Protein AF-H3DBK4-F1 (afdb_monomer_lite)

Organism: Tetraodon nigroviridis (NCBI:txid99883)

Foldseek 3Di:
DVVVVVVVVVVVVVVVVVVVVVVVVVVVVVCLVVLLVVLLVLLCCLLPLADAPLSVVSNVVSVVSVVCVVVVHDDDSVVVLVVLVVLLVSLVVLLVVLVVCQDPVNCVVDPCPDVNCSRHLNDRQWDQDPVCNPDGDGPPPDDPSNVCNSVSSVVSNVSSVVSNVVVVPPPPPD

Structure (mmCIF, N/CA/C/O backbone):
data_AF-H3DBK4-F1
#
_entry.id   AF-H3DBK4-F1
#
loop_
_atom_site.group_PDB
_atom_site.id
_atom_site.type_symbol
_atom_site.label_atom_id
_atom_site.label_alt_id
_atom_site.label_comp_id
_atom_site.label_asym_id
_atom_site.label_entity_id
_atom_site.label_seq_id
_atom_site.pdbx_PDB_ins_code
_atom_site.Cartn_x
_atom_site.Cartn_y
_atom_site.Cartn_z
_atom_site.occupancy
_atom_site.B_iso_or_equiv
_atom_site.auth_seq_id
_atom_site.auth_comp_id
_atom_site.auth_asym_id
_atom_site.auth_atom_id
_atom_site.pdbx_PDB_model_num
ATOM 1 N N . GLU A 1 1 ? -15.005 -0.790 58.329 1.00 61.62 1 GLU A N 1
ATOM 2 C CA . GLU A 1 1 ? -14.442 0.292 57.481 1.00 61.62 1 GLU A CA 1
ATOM 3 C C . GLU A 1 1 ? -13.715 -0.255 56.245 1.00 61.62 1 GLU A C 1
ATOM 5 O O . GLU A 1 1 ? -13.813 0.339 55.173 1.00 61.62 1 GLU A O 1
ATOM 10 N N . GLU A 1 2 ? -13.065 -1.419 56.356 1.00 63.53 2 GLU A N 1
ATOM 11 C CA . GLU A 1 2 ? -12.372 -2.099 55.249 1.00 63.53 2 GLU A CA 1
ATOM 12 C C . GLU A 1 2 ? -13.308 -2.562 54.113 1.00 63.53 2 GLU A C 1
ATOM 14 O O . GLU A 1 2 ? -13.034 -2.240 52.955 1.00 63.53 2 GLU A O 1
ATOM 19 N N . ASP A 1 3 ? -14.478 -3.141 54.419 1.00 66.62 3 ASP A N 1
ATOM 20 C CA . ASP A 1 3 ? -15.465 -3.583 53.405 1.00 66.62 3 ASP A CA 1
ATOM 21 C C . ASP A 1 3 ? -15.952 -2.452 52.476 1.00 66.62 3 ASP A C 1
ATOM 23 O O . ASP A 1 3 ? -16.100 -2.605 51.259 1.00 66.62 3 ASP A O 1
ATOM 27 N N . ALA A 1 4 ? -16.154 -1.250 53.027 1.00 70.69 4 ALA A N 1
ATOM 28 C CA . ALA A 1 4 ? -16.584 -0.080 52.257 1.00 70.69 4 ALA A CA 1
ATOM 29 C C . ALA A 1 4 ? -15.465 0.483 51.357 1.00 70.69 4 ALA A C 1
ATOM 31 O O . ALA A 1 4 ? -15.725 1.202 50.383 1.00 70.69 4 ALA A O 1
ATOM 32 N N . LYS A 1 5 ? -14.200 0.200 51.685 1.00 72.19 5 LYS A N 1
ATOM 33 C CA . LYS A 1 5 ? -13.026 0.586 50.892 1.00 72.19 5 LYS A CA 1
ATOM 34 C C . LYS A 1 5 ? -12.806 -0.403 49.744 1.00 72.19 5 LYS A C 1
ATOM 36 O O . LYS A 1 5 ? -12.513 0.028 48.629 1.00 72.19 5 LYS A O 1
ATOM 41 N N . GLU A 1 6 ? -13.035 -1.692 49.979 1.00 73.38 6 GLU A N 1
ATOM 42 C CA . GLU A 1 6 ? -12.969 -2.750 48.964 1.00 73.38 6 GLU A CA 1
ATOM 43 C C . GLU A 1 6 ? -14.078 -2.615 47.902 1.00 73.38 6 GLU A C 1
ATOM 45 O O . GLU A 1 6 ? -13.809 -2.655 46.697 1.00 73.38 6 GLU A O 1
ATOM 50 N N . SER A 1 7 ? -15.306 -2.290 48.322 1.00 80.94 7 SER A N 1
ATOM 51 C CA . SER A 1 7 ? -16.424 -1.981 47.413 1.00 80.94 7 SER A CA 1
ATOM 52 C C . SER A 1 7 ? -16.153 -0.764 46.509 1.00 80.94 7 SER A C 1
ATOM 54 O O . SER A 1 7 ? -16.525 -0.739 45.335 1.00 80.94 7 SER A O 1
ATOM 56 N N . ARG A 1 8 ? -15.461 0.265 47.020 1.00 83.44 8 ARG A N 1
ATOM 57 C CA . ARG A 1 8 ? -15.077 1.442 46.219 1.00 83.44 8 ARG A CA 1
ATOM 58 C C . ARG A 1 8 ? -13.978 1.121 45.209 1.00 83.44 8 ARG A C 1
ATOM 60 O O . ARG A 1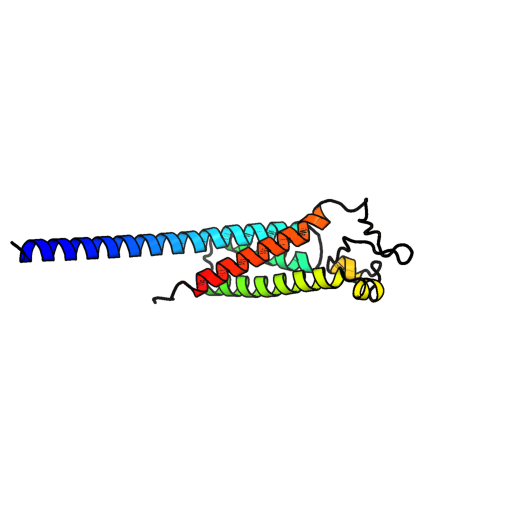 8 ? -14.085 1.544 44.060 1.00 83.44 8 ARG A O 1
ATOM 67 N N . LYS A 1 9 ? -12.963 0.340 45.596 1.00 83.56 9 LYS A N 1
ATOM 68 C CA . LYS A 1 9 ? -11.898 -0.110 44.683 1.00 83.56 9 LYS A CA 1
ATOM 69 C C . LYS A 1 9 ? -12.450 -0.940 43.526 1.00 83.56 9 LYS A C 1
ATOM 71 O O . LYS A 1 9 ? -12.102 -0.681 42.379 1.00 83.56 9 LYS A O 1
ATOM 76 N N . THR A 1 10 ? -13.349 -1.883 43.800 1.00 88.12 10 THR A N 1
ATOM 77 C CA . THR A 1 10 ? -13.970 -2.716 42.755 1.00 88.12 10 THR A CA 1
ATOM 78 C C . THR A 1 10 ? -14.838 -1.900 41.794 1.00 88.12 10 THR A C 1
ATOM 80 O O . THR A 1 10 ? -14.782 -2.130 40.587 1.00 88.12 10 THR A O 1
ATOM 83 N N . LYS A 1 11 ? -15.575 -0.890 42.279 1.00 87.56 11 LYS A N 1
ATOM 84 C CA . LYS A 1 11 ? -16.297 0.064 41.414 1.00 87.56 11 LYS A CA 1
ATOM 85 C C . LYS A 1 11 ? -15.352 0.873 40.520 1.00 87.56 11 LYS A C 1
ATOM 87 O O . LYS A 1 11 ? -15.625 1.004 39.332 1.00 87.56 11 LYS A O 1
ATOM 92 N N . ILE A 1 12 ? -14.236 1.368 41.062 1.00 91.62 12 ILE A N 1
ATOM 93 C CA . ILE A 1 12 ? -13.228 2.113 40.289 1.00 91.62 12 ILE A CA 1
ATOM 94 C C . ILE A 1 12 ? -12.588 1.214 39.223 1.00 91.62 12 ILE A C 1
ATOM 96 O O . ILE A 1 12 ? -12.497 1.625 38.073 1.00 91.62 12 ILE A O 1
ATOM 100 N N . LEU A 1 13 ? -12.217 -0.024 39.563 1.00 91.75 13 LEU A N 1
ATOM 101 C CA . LEU A 1 13 ? -11.660 -0.981 38.598 1.00 91.75 13 LEU A CA 1
ATOM 102 C C . LEU A 1 13 ? -12.641 -1.288 37.457 1.00 91.75 13 LEU A C 1
ATOM 104 O O . LEU A 1 13 ? -12.229 -1.322 36.301 1.00 91.75 13 LEU A O 1
ATOM 108 N N . ARG A 1 14 ? -13.940 -1.443 37.753 1.00 89.88 14 ARG A N 1
ATOM 109 C CA . ARG A 1 14 ? -14.975 -1.623 36.719 1.00 89.88 14 ARG A CA 1
ATOM 110 C C . ARG A 1 14 ? -15.123 -0.395 35.824 1.00 89.88 14 ARG A C 1
ATOM 112 O O . ARG A 1 14 ? -15.226 -0.554 34.615 1.00 89.88 14 ARG A O 1
ATOM 119 N N . LEU A 1 15 ? -15.095 0.811 36.395 1.00 89.94 15 LEU A N 1
ATOM 120 C CA . LEU A 1 15 ? -15.140 2.056 35.622 1.00 89.94 15 LEU A CA 1
ATOM 121 C C . LEU A 1 15 ? -13.922 2.185 34.702 1.00 89.94 15 LEU A C 1
ATOM 123 O O . LEU A 1 15 ? -14.083 2.492 33.526 1.00 89.94 15 LEU A O 1
ATOM 127 N N . VAL A 1 16 ? -12.720 1.893 35.206 1.00 93.25 16 VAL A N 1
ATOM 128 C CA . VAL A 1 16 ? -11.487 1.902 34.405 1.00 93.25 16 VAL A CA 1
ATOM 129 C C . VAL A 1 16 ? -11.562 0.870 33.281 1.00 93.25 16 VAL A C 1
ATOM 131 O O . VAL A 1 16 ? -11.257 1.207 32.142 1.00 93.25 16 VAL A O 1
ATOM 134 N N . ALA A 1 17 ? -12.025 -0.352 33.559 1.00 91.50 17 ALA A N 1
ATOM 135 C CA . ALA A 1 17 ? -12.206 -1.384 32.538 1.00 91.50 17 ALA A CA 1
ATOM 136 C C . ALA A 1 17 ? -13.239 -0.974 31.472 1.00 91.50 17 ALA A C 1
ATOM 138 O O . ALA A 1 17 ? -13.005 -1.156 30.278 1.00 91.50 17 ALA A O 1
ATOM 139 N N . GLN A 1 18 ? -14.354 -0.361 31.881 1.00 91.94 18 GLN A N 1
ATOM 140 C CA . GLN A 1 18 ? -15.387 0.115 30.962 1.00 91.94 18 GLN A CA 1
ATOM 141 C C . GLN A 1 18 ? -14.871 1.258 30.077 1.00 91.94 18 GLN A C 1
ATOM 143 O O . GLN A 1 18 ? -15.063 1.223 28.862 1.00 91.94 18 GLN A O 1
ATOM 148 N N . VAL A 1 19 ? -14.159 2.232 30.650 1.00 93.38 19 VAL A N 1
ATOM 149 C CA . VAL A 1 19 ? -13.519 3.313 29.884 1.00 93.38 19 VAL A CA 1
ATOM 150 C C . VAL A 1 19 ? -12.470 2.746 28.930 1.00 93.38 19 VAL A C 1
ATOM 152 O O . VAL A 1 19 ? -12.480 3.096 27.754 1.00 93.38 19 VAL A O 1
ATOM 155 N N . ALA A 1 20 ? -11.622 1.821 29.387 1.00 90.94 20 ALA A N 1
ATOM 156 C CA . ALA A 1 20 ? -10.618 1.176 28.545 1.00 90.94 20 ALA A CA 1
ATOM 157 C C . ALA A 1 20 ? -11.251 0.433 27.356 1.00 90.94 20 ALA A C 1
ATOM 159 O O . ALA A 1 20 ? -10.764 0.561 26.236 1.00 90.94 20 ALA A O 1
ATOM 160 N N . SER A 1 21 ? -12.368 -0.275 27.566 1.00 89.00 21 SER A N 1
ATOM 161 C CA . SER A 1 21 ? -13.091 -0.957 26.483 1.00 89.00 21 SER A CA 1
ATOM 162 C C . SER A 1 21 ? -13.644 0.018 25.440 1.00 89.00 21 SER A C 1
ATOM 164 O O . SER A 1 21 ? -13.475 -0.200 24.244 1.00 89.00 21 SER A O 1
ATOM 166 N N . LYS A 1 22 ? -14.223 1.143 25.882 1.00 89.75 22 LYS A N 1
ATOM 167 C CA . LYS A 1 22 ? -14.763 2.176 24.990 1.00 89.75 22 LYS A CA 1
ATOM 168 C C . LYS A 1 22 ? -13.663 2.889 24.215 1.00 89.75 22 LYS A C 1
ATOM 170 O O . LYS A 1 22 ? -13.823 3.155 23.032 1.00 89.75 22 LYS A O 1
ATOM 175 N N . VAL A 1 23 ? -12.531 3.156 24.861 1.00 89.75 23 VAL A N 1
ATOM 176 C CA . VAL A 1 23 ? -11.350 3.720 24.199 1.00 89.75 23 VAL A CA 1
ATOM 177 C C . VAL A 1 23 ? -10.796 2.742 23.160 1.00 89.75 23 VAL A C 1
ATOM 179 O O . VAL A 1 23 ? -10.531 3.166 22.039 1.00 89.75 23 VAL A O 1
ATOM 182 N N . LYS A 1 24 ? -10.688 1.442 23.478 1.00 87.00 24 LYS A N 1
ATOM 183 C CA . LYS A 1 24 ? -10.272 0.397 22.523 1.00 87.00 24 LYS A CA 1
ATOM 184 C C . LYS A 1 24 ? -11.193 0.366 21.296 1.00 87.00 24 LYS A C 1
ATOM 186 O O . LYS A 1 24 ? -10.698 0.378 20.178 1.00 87.00 24 LYS A O 1
ATOM 191 N N . GLU A 1 25 ? -12.509 0.401 21.505 1.00 87.31 25 GLU A N 1
ATOM 192 C CA . GLU A 1 25 ? -13.522 0.417 20.437 1.00 87.31 25 GLU A CA 1
ATOM 193 C C . GLU A 1 25 ? -13.399 1.658 19.531 1.00 87.31 25 GLU A C 1
ATOM 195 O O . GLU A 1 25 ? -13.391 1.544 18.306 1.00 87.31 25 GLU A O 1
ATOM 200 N N . ILE A 1 26 ? -13.239 2.850 20.119 1.00 86.50 26 ILE A N 1
ATOM 201 C CA . ILE A 1 26 ? -13.072 4.102 19.363 1.00 86.50 26 ILE A CA 1
ATOM 202 C C . ILE A 1 26 ? -11.774 4.083 18.549 1.00 86.50 26 ILE A C 1
ATOM 204 O O . 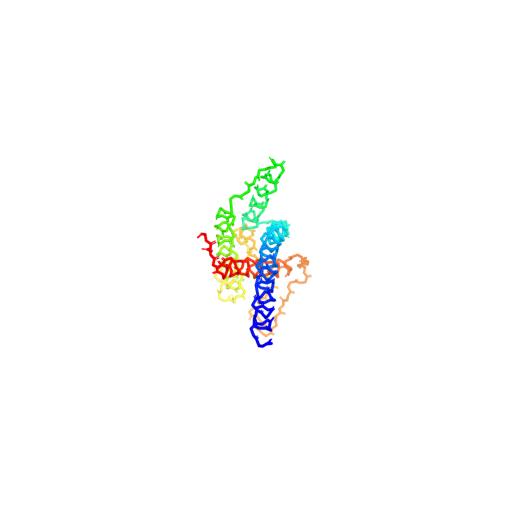ILE A 1 26 ? -11.774 4.495 17.390 1.00 86.50 26 ILE A O 1
ATOM 208 N N . ILE A 1 27 ? -10.675 3.611 19.143 1.00 85.12 27 ILE A N 1
ATOM 209 C CA . ILE A 1 27 ? -9.380 3.511 18.462 1.00 85.12 27 ILE A CA 1
ATOM 210 C C . ILE A 1 27 ? -9.474 2.526 17.291 1.00 85.12 27 ILE A C 1
ATOM 212 O O . ILE A 1 27 ? -9.040 2.877 16.196 1.00 85.12 27 ILE A O 1
ATOM 216 N N . GLY A 1 28 ? -10.095 1.358 17.478 1.00 82.88 28 GLY A N 1
ATOM 217 C CA . GLY A 1 28 ? -10.315 0.391 16.397 1.00 82.88 28 GLY A CA 1
ATOM 218 C C . GLY A 1 28 ? -11.116 1.000 15.242 1.00 82.88 28 GLY A C 1
ATOM 219 O O . GLY A 1 28 ? -10.655 1.036 14.100 1.00 82.88 28 GLY A O 1
ATOM 220 N N . ASN A 1 29 ? -12.266 1.616 15.528 1.00 84.31 29 ASN A N 1
ATOM 221 C CA . ASN A 1 29 ? -13.089 2.267 14.499 1.00 84.31 29 ASN A CA 1
ATOM 222 C C . ASN A 1 29 ? -12.360 3.416 13.780 1.00 84.31 29 ASN A C 1
ATOM 224 O O . ASN A 1 29 ? -12.518 3.600 12.569 1.00 84.31 29 ASN A O 1
ATOM 228 N N . LEU A 1 30 ? -11.540 4.185 14.503 1.00 86.19 30 LEU A N 1
ATOM 229 C CA . LEU A 1 30 ? -10.736 5.247 13.909 1.00 86.19 30 LEU A CA 1
ATOM 230 C C . LEU A 1 30 ? -9.681 4.677 12.963 1.00 86.19 30 LEU A C 1
ATOM 232 O O . LEU A 1 30 ? -9.539 5.183 11.852 1.00 86.19 30 LEU A O 1
ATOM 236 N N . ILE A 1 31 ? -8.944 3.642 13.374 1.00 85.25 31 ILE A N 1
ATOM 237 C CA . ILE A 1 31 ? -7.858 3.113 12.550 1.00 85.25 31 ILE A CA 1
ATOM 238 C C . ILE A 1 31 ? -8.398 2.392 11.315 1.00 85.25 31 ILE A C 1
ATOM 240 O O . ILE A 1 31 ? -7.843 2.551 10.230 1.00 85.25 31 ILE A O 1
ATOM 244 N N . THR A 1 32 ? -9.499 1.656 11.436 1.00 83.00 32 THR A N 1
ATOM 245 C CA . THR A 1 32 ? -10.136 1.000 10.287 1.00 83.00 32 THR A CA 1
ATOM 246 C C . THR A 1 32 ? -10.613 2.027 9.254 1.00 83.00 32 THR A C 1
ATOM 248 O O . THR A 1 32 ? -10.268 1.917 8.076 1.00 83.00 32 THR A O 1
ATOM 251 N N . THR A 1 33 ? -11.294 3.089 9.693 1.00 85.56 33 THR A N 1
ATOM 252 C CA . THR A 1 33 ? -11.788 4.162 8.811 1.00 85.56 33 THR A CA 1
ATOM 253 C C . THR A 1 33 ? -10.646 4.987 8.212 1.00 85.56 33 THR A C 1
ATOM 255 O O . THR A 1 33 ? -10.577 5.189 6.999 1.00 85.56 33 THR A O 1
ATOM 258 N N . ALA A 1 34 ? -9.711 5.456 9.042 1.00 89.38 34 ALA A N 1
ATOM 259 C CA . ALA A 1 34 ? -8.573 6.248 8.581 1.00 89.38 34 ALA A CA 1
ATOM 260 C C . ALA A 1 34 ? -7.659 5.424 7.665 1.00 89.38 34 ALA A C 1
ATOM 262 O O . ALA A 1 34 ? -7.213 5.920 6.632 1.00 89.38 34 ALA A O 1
ATOM 263 N N . GLY A 1 35 ? -7.431 4.152 7.996 1.00 89.38 35 GLY A N 1
ATOM 264 C CA . GLY A 1 35 ? -6.665 3.214 7.183 1.00 89.38 35 GLY A CA 1
ATOM 265 C C . GLY A 1 35 ? -7.264 3.036 5.791 1.00 89.38 35 GLY A C 1
ATOM 266 O O . GLY A 1 35 ? -6.532 3.110 4.807 1.00 89.38 35 GLY A O 1
ATOM 267 N N . GLN A 1 36 ? -8.588 2.895 5.685 1.00 89.12 36 GLN A N 1
ATOM 268 C CA . GLN A 1 36 ? -9.282 2.837 4.395 1.00 89.12 36 GLN A CA 1
ATOM 269 C C . GLN A 1 36 ? -9.052 4.094 3.548 1.00 89.12 36 GLN A C 1
ATOM 271 O O . GLN A 1 36 ? -8.707 3.985 2.368 1.00 89.12 36 GLN A O 1
ATOM 276 N N . VAL A 1 37 ? -9.192 5.284 4.140 1.00 92.25 37 VAL A N 1
ATOM 277 C CA . VAL A 1 37 ? -8.964 6.560 3.440 1.00 92.25 37 VAL A CA 1
ATOM 278 C C . VAL A 1 37 ? -7.512 6.668 2.968 1.00 92.25 37 VAL A C 1
ATOM 280 O O . VAL A 1 37 ? -7.262 6.944 1.795 1.00 92.25 37 VAL A O 1
ATOM 283 N N . VAL A 1 38 ? -6.551 6.413 3.860 1.00 94.25 38 VAL A N 1
ATOM 284 C CA . VAL A 1 38 ? -5.116 6.530 3.564 1.00 94.25 38 VAL A CA 1
ATOM 285 C C . VAL A 1 38 ? -4.702 5.552 2.465 1.00 94.25 38 VAL A C 1
ATOM 287 O O . VAL A 1 38 ? -4.038 5.960 1.513 1.00 94.25 38 VAL A O 1
ATOM 290 N N . VAL A 1 39 ? -5.123 4.286 2.545 1.00 93.88 39 VAL A N 1
ATOM 291 C CA . VAL A 1 39 ? -4.833 3.279 1.510 1.00 93.88 39 VAL A CA 1
ATOM 292 C C . VAL A 1 39 ? -5.426 3.694 0.167 1.00 93.88 39 VAL A C 1
ATOM 294 O O . VAL A 1 39 ? -4.737 3.613 -0.846 1.00 93.88 39 VAL A O 1
ATOM 297 N N . THR A 1 40 ? -6.664 4.190 0.147 1.00 93.69 40 THR A N 1
ATOM 298 C CA . THR A 1 40 ? -7.319 4.636 -1.091 1.00 93.69 40 THR A CA 1
ATOM 299 C C . THR A 1 40 ? -6.543 5.783 -1.744 1.00 93.69 40 THR A C 1
ATOM 301 O O . THR A 1 40 ? -6.251 5.728 -2.936 1.00 93.69 40 THR A O 1
ATOM 304 N N . ILE A 1 41 ? -6.121 6.786 -0.969 1.00 94.56 41 ILE A N 1
ATOM 305 C CA . ILE A 1 41 ? -5.310 7.900 -1.483 1.00 94.56 41 ILE A CA 1
ATOM 306 C C . ILE A 1 41 ? -3.966 7.397 -2.023 1.00 94.56 41 ILE A C 1
ATOM 308 O O . ILE A 1 41 ? -3.574 7.775 -3.126 1.00 94.56 41 ILE A O 1
ATOM 312 N N . LEU A 1 42 ? -3.271 6.529 -1.282 1.00 94.12 42 LEU A N 1
ATOM 313 C CA . LEU A 1 42 ? -1.983 5.976 -1.708 1.00 94.12 42 LEU A CA 1
ATOM 314 C C . LEU A 1 42 ? -2.108 5.168 -3.005 1.00 94.12 42 LEU A C 1
ATOM 316 O O . LEU A 1 42 ? -1.282 5.336 -3.897 1.00 94.12 42 LEU A O 1
ATOM 320 N N . LEU A 1 43 ? -3.160 4.357 -3.153 1.00 94.06 43 LEU A N 1
ATOM 321 C CA . LEU A 1 43 ? -3.450 3.629 -4.393 1.00 94.06 43 LEU A CA 1
ATOM 322 C C . LEU A 1 43 ? -3.639 4.578 -5.581 1.00 94.06 43 LEU A C 1
ATOM 324 O O . LEU A 1 43 ? -3.072 4.342 -6.649 1.00 94.06 43 LEU A O 1
ATOM 328 N N . GLY A 1 44 ? -4.386 5.667 -5.386 1.00 92.94 44 GLY A N 1
ATOM 329 C CA . GLY A 1 44 ? -4.576 6.698 -6.404 1.00 92.94 44 GLY A CA 1
ATOM 330 C C . GLY A 1 44 ? -3.260 7.371 -6.795 1.00 92.94 44 GLY A C 1
ATOM 331 O O . GLY A 1 44 ? -2.938 7.435 -7.980 1.00 92.94 44 GLY A O 1
ATOM 332 N N . LEU A 1 45 ? -2.465 7.803 -5.809 1.00 92.12 45 LEU A N 1
ATOM 333 C CA . LEU A 1 45 ? -1.162 8.441 -6.029 1.00 92.12 45 LEU A CA 1
ATOM 334 C C . LEU A 1 45 ? -0.197 7.521 -6.780 1.00 92.12 45 LEU A C 1
ATOM 336 O O . LEU A 1 45 ? 0.399 7.940 -7.769 1.00 92.12 45 LEU A O 1
ATOM 340 N N . THR A 1 46 ? -0.069 6.264 -6.357 1.00 90.81 46 THR A N 1
ATOM 341 C CA . THR A 1 46 ? 0.768 5.267 -7.036 1.00 90.81 46 THR A CA 1
ATOM 342 C C . THR A 1 46 ? 0.269 4.982 -8.455 1.00 90.81 46 THR A C 1
ATOM 344 O O . THR A 1 46 ? 1.081 4.853 -9.369 1.00 90.81 46 THR A O 1
ATOM 347 N N . GLY A 1 47 ? -1.049 4.924 -8.666 1.00 88.75 47 GLY A N 1
ATOM 348 C CA . GLY A 1 47 ? -1.656 4.662 -9.972 1.00 88.75 47 GLY A CA 1
ATOM 349 C C . GLY A 1 47 ? -1.417 5.768 -11.005 1.00 88.75 47 GLY A C 1
ATOM 350 O O . GLY A 1 47 ? -1.146 5.472 -12.165 1.00 88.75 47 GLY A O 1
ATOM 351 N N . ILE A 1 48 ? -1.470 7.042 -10.599 1.00 87.62 48 ILE A N 1
ATOM 352 C CA . ILE A 1 48 ? -1.280 8.182 -11.517 1.00 87.62 48 ILE A CA 1
ATOM 353 C C . ILE A 1 48 ? 0.191 8.550 -11.744 1.00 87.62 48 ILE A C 1
ATOM 355 O O . ILE A 1 48 ? 0.499 9.273 -12.691 1.00 87.62 48 ILE A O 1
ATOM 359 N N . MET A 1 49 ? 1.098 8.092 -10.876 1.00 82.19 49 MET A N 1
ATOM 360 C CA . MET A 1 49 ? 2.479 8.576 -10.847 1.00 82.19 49 MET A CA 1
ATOM 361 C C . MET A 1 49 ? 3.279 8.231 -12.103 1.00 82.19 49 MET A C 1
ATOM 363 O O . MET A 1 49 ? 4.074 9.034 -12.595 1.00 82.19 49 MET A O 1
ATOM 367 N N . LEU A 1 50 ? 3.089 7.021 -12.618 1.00 77.19 50 LEU A N 1
ATOM 368 C CA . LEU A 1 50 ? 3.748 6.550 -13.824 1.00 77.19 50 LEU A CA 1
ATOM 369 C C . LEU A 1 50 ? 2.745 5.713 -14.616 1.00 77.19 50 LEU A C 1
ATOM 371 O O . LEU A 1 50 ? 2.343 4.671 -14.112 1.00 77.19 50 LEU A O 1
ATOM 375 N N . PRO A 1 51 ? 2.336 6.110 -15.832 1.00 77.25 51 PRO A N 1
ATOM 376 C CA . PRO A 1 51 ? 1.417 5.306 -16.629 1.00 77.25 51 PRO A CA 1
ATOM 377 C C . PRO A 1 51 ? 2.110 4.009 -17.080 1.00 77.25 51 PRO A C 1
ATOM 379 O O . PRO A 1 51 ? 3.024 4.038 -17.904 1.00 77.25 51 PRO A O 1
ATOM 382 N N . SER A 1 52 ? 1.686 2.878 -16.520 1.00 80.62 52 SER A N 1
ATOM 383 C CA . SER A 1 52 ? 2.165 1.526 -16.812 1.00 80.62 52 SER A CA 1
ATOM 384 C C . SER A 1 52 ? 1.049 0.505 -16.569 1.00 80.62 52 SER A C 1
ATOM 386 O O . SER A 1 52 ? 0.039 0.783 -15.925 1.00 80.62 52 SER A O 1
ATOM 388 N N . LEU A 1 53 ? 1.224 -0.713 -17.072 1.00 82.31 53 LEU A N 1
ATOM 389 C CA . LEU A 1 53 ? 0.307 -1.825 -16.839 1.00 82.31 53 LEU A CA 1
ATOM 390 C C . LEU A 1 53 ? 0.229 -2.186 -15.349 1.00 82.31 53 LEU A C 1
ATOM 392 O O . LEU A 1 53 ? -0.841 -2.507 -14.842 1.00 82.31 53 LEU A O 1
ATOM 396 N N . THR A 1 54 ? 1.352 -2.095 -14.633 1.00 85.75 54 THR A N 1
ATOM 397 C CA . THR A 1 54 ? 1.399 -2.331 -13.185 1.00 85.75 54 THR A CA 1
ATOM 398 C C . THR A 1 54 ? 0.693 -1.222 -12.411 1.00 85.75 54 THR A C 1
ATOM 400 O O . THR A 1 54 ? -0.069 -1.528 -11.496 1.00 85.75 54 THR A O 1
ATOM 403 N N . SER A 1 55 ? 0.870 0.049 -12.793 1.00 86.69 55 SER A N 1
ATOM 404 C CA . SER A 1 55 ? 0.180 1.183 -12.165 1.00 86.69 55 SER A CA 1
ATOM 405 C C . SER A 1 55 ? -1.325 1.178 -12.436 1.00 86.69 55 SER A C 1
ATOM 407 O O . SER A 1 55 ? -2.105 1.516 -11.544 1.00 86.69 55 SER A O 1
ATOM 409 N N . ALA A 1 56 ? -1.747 0.686 -13.607 1.00 89.56 56 ALA A N 1
ATOM 410 C CA . ALA A 1 56 ? -3.153 0.513 -13.957 1.00 89.56 56 ALA A CA 1
ATOM 411 C C . ALA A 1 56 ? -3.897 -0.389 -12.960 1.00 89.56 56 ALA A C 1
ATOM 413 O O . ALA A 1 56 ? -5.038 -0.094 -12.620 1.00 89.56 56 ALA A O 1
ATOM 414 N N . VAL A 1 57 ? -3.252 -1.436 -12.427 1.00 93.00 57 VAL A N 1
ATOM 415 C CA . VAL A 1 57 ? -3.854 -2.289 -11.386 1.00 93.00 57 VAL A CA 1
ATOM 416 C C . VAL A 1 57 ? -4.187 -1.468 -10.137 1.00 93.00 57 VAL A C 1
ATOM 418 O O . VAL A 1 57 ? -5.328 -1.494 -9.682 1.00 93.00 57 VAL A O 1
ATOM 421 N N . TYR A 1 58 ? -3.239 -0.680 -9.614 1.00 93.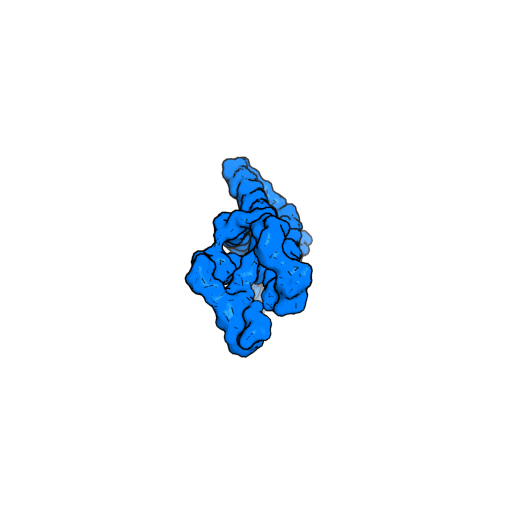44 58 TYR A N 1
ATOM 422 C CA . TYR A 1 58 ? -3.496 0.192 -8.457 1.00 93.44 58 TYR A CA 1
ATOM 423 C C . TYR A 1 58 ? -4.591 1.223 -8.759 1.00 93.44 58 TYR A C 1
ATOM 425 O O . TYR A 1 58 ? -5.461 1.465 -7.921 1.00 93.44 58 TYR A O 1
ATOM 433 N N . PHE A 1 59 ? -4.584 1.785 -9.971 1.00 93.06 59 PHE A N 1
ATOM 434 C CA . PHE A 1 59 ? -5.563 2.776 -10.402 1.00 93.06 59 PHE A CA 1
ATOM 435 C C . PHE A 1 59 ? -6.983 2.202 -10.522 1.00 93.06 59 PHE A C 1
ATOM 437 O O . PHE A 1 59 ? -7.933 2.833 -10.066 1.00 93.06 59 PHE A O 1
ATOM 444 N N . PHE A 1 60 ? -7.158 0.995 -11.067 1.00 93.81 60 PHE A N 1
ATOM 445 C CA . PHE A 1 60 ? -8.476 0.358 -11.152 1.00 93.81 60 PHE A CA 1
ATOM 446 C C . PHE A 1 60 ? -9.046 0.017 -9.777 1.00 93.81 60 PHE A C 1
ATOM 448 O O . PHE A 1 60 ? -10.235 0.232 -9.546 1.00 93.81 60 PHE A O 1
ATOM 455 N N . ILE A 1 61 ? -8.211 -0.459 -8.850 1.00 93.81 61 ILE A N 1
ATOM 456 C CA . ILE A 1 61 ? -8.644 -0.711 -7.470 1.00 93.81 61 ILE A CA 1
ATOM 457 C C . ILE A 1 61 ? -9.045 0.600 -6.789 1.00 93.81 61 ILE A C 1
ATOM 459 O O . ILE A 1 61 ? -10.090 0.657 -6.145 1.00 93.81 61 ILE A O 1
ATOM 463 N N . PHE A 1 62 ? -8.277 1.674 -6.985 1.00 94.69 62 PHE A N 1
ATOM 464 C CA . PHE A 1 62 ? -8.648 3.011 -6.523 1.00 94.69 62 PHE A CA 1
ATOM 465 C C . PHE A 1 62 ? -10.013 3.457 -7.073 1.00 94.69 62 PHE A C 1
ATOM 467 O O . PHE A 1 62 ? -10.892 3.833 -6.299 1.00 94.69 62 PHE A O 1
ATOM 474 N N . LEU A 1 63 ? -10.230 3.358 -8.389 1.00 94.12 63 LEU A N 1
ATOM 475 C CA . LEU A 1 63 ? -11.501 3.727 -9.017 1.00 94.12 63 LEU A CA 1
ATOM 476 C C . LEU A 1 63 ? -12.672 2.902 -8.485 1.00 94.12 63 LEU A C 1
ATOM 478 O O . LEU A 1 63 ? -13.752 3.445 -8.252 1.00 94.12 63 LEU A O 1
ATOM 482 N N . PHE A 1 64 ? -12.463 1.604 -8.280 1.00 92.25 64 PHE A N 1
ATOM 483 C CA . PHE A 1 64 ? -13.460 0.712 -7.706 1.00 92.25 64 PHE A CA 1
ATOM 484 C C . PHE A 1 64 ? -13.842 1.134 -6.281 1.00 92.25 64 PHE A C 1
ATOM 486 O O . PHE A 1 64 ? -15.031 1.278 -5.996 1.00 92.25 64 PHE A O 1
ATOM 493 N N . LEU A 1 65 ? -12.860 1.417 -5.419 1.00 91.50 65 LEU A N 1
ATOM 494 C CA . LEU A 1 65 ? -13.096 1.905 -4.055 1.00 91.50 65 LEU A CA 1
ATOM 495 C C . LEU A 1 65 ? -13.844 3.245 -4.059 1.00 91.50 65 LEU A C 1
ATOM 497 O O . LEU A 1 65 ? -14.863 3.383 -3.383 1.00 91.50 65 LEU A O 1
ATOM 501 N N . CYS A 1 66 ? -13.395 4.208 -4.867 1.00 92.00 66 CYS A N 1
ATOM 502 C CA . CYS A 1 66 ? -14.036 5.518 -4.977 1.00 92.00 66 CYS A CA 1
ATOM 503 C C . CYS A 1 66 ? -15.466 5.424 -5.514 1.00 92.00 66 CYS A C 1
ATOM 505 O O . CYS A 1 66 ? -16.358 6.100 -5.007 1.00 92.00 66 CYS A O 1
ATOM 507 N N . THR A 1 67 ? -15.704 4.572 -6.512 1.00 92.44 67 THR A N 1
ATOM 508 C CA . THR A 1 67 ? -17.042 4.357 -7.076 1.00 92.44 67 THR A CA 1
ATOM 509 C C . THR A 1 67 ? -17.959 3.725 -6.039 1.00 92.44 67 THR A C 1
ATOM 511 O O . THR A 1 67 ? -19.086 4.177 -5.858 1.00 92.44 67 THR A O 1
ATOM 514 N N . TRP A 1 68 ? -17.475 2.727 -5.300 1.00 90.62 68 TRP A N 1
ATOM 515 C CA . TRP A 1 68 ? -18.259 2.085 -4.250 1.00 90.62 68 TRP A CA 1
ATOM 516 C C . TRP A 1 68 ? -18.648 3.057 -3.134 1.00 90.62 68 TRP A C 1
ATOM 518 O O . TRP A 1 68 ? -19.801 3.083 -2.704 1.00 90.62 68 TRP A O 1
ATOM 528 N N . TRP A 1 69 ? -17.709 3.907 -2.714 1.00 88.94 69 TRP A N 1
ATOM 529 C CA . TRP A 1 69 ? -17.965 4.976 -1.748 1.00 88.94 69 TRP A CA 1
ATOM 530 C C . TRP A 1 69 ? -18.937 6.024 -2.280 1.00 88.94 69 TRP A C 1
ATOM 532 O O . TRP A 1 69 ? -19.839 6.437 -1.556 1.00 88.94 69 TRP A O 1
ATOM 542 N N . SER A 1 70 ? -18.809 6.409 -3.550 1.00 92.00 70 SER A N 1
ATOM 543 C CA . SER A 1 70 ? -19.739 7.342 -4.192 1.00 92.00 70 SER A CA 1
ATOM 544 C C . SER A 1 70 ? -21.163 6.791 -4.277 1.00 92.00 70 SER A C 1
ATOM 546 O O . SER A 1 70 ? -22.108 7.573 -4.337 1.00 92.00 70 SER A O 1
ATOM 548 N N . LEU A 1 71 ? -21.332 5.466 -4.280 1.00 92.38 71 LEU A N 1
ATOM 549 C CA . LEU A 1 71 ? -22.636 4.801 -4.227 1.00 92.38 71 LEU A CA 1
ATOM 550 C C . LEU A 1 71 ? -23.182 4.661 -2.793 1.00 92.38 71 LEU A C 1
ATOM 552 O O . LEU A 1 71 ? -24.195 3.992 -2.595 1.00 92.38 71 LEU A O 1
ATOM 556 N N . CYS A 1 72 ? -22.525 5.265 -1.795 1.00 84.88 72 CYS A N 1
ATOM 557 C CA . CYS A 1 72 ? -22.885 5.202 -0.374 1.00 84.88 72 CYS A CA 1
ATOM 558 C C . CYS A 1 72 ? -23.039 3.767 0.162 1.00 84.88 72 CYS A C 1
ATOM 560 O O . CYS A 1 72 ? -23.794 3.526 1.106 1.00 84.88 72 CYS A O 1
ATOM 562 N N . ARG A 1 73 ? -22.339 2.795 -0.437 1.00 80.12 73 ARG A N 1
ATOM 563 C CA . ARG A 1 73 ? -22.421 1.390 -0.038 1.00 80.12 73 ARG A CA 1
ATOM 564 C C . ARG A 1 73 ? -21.312 1.062 0.952 1.00 80.12 73 ARG A C 1
ATOM 566 O O . ARG A 1 73 ? -20.144 1.372 0.720 1.00 80.12 73 ARG A O 1
ATOM 573 N N . THR A 1 74 ? -21.672 0.415 2.057 1.00 76.88 74 THR A N 1
ATOM 574 C CA . THR A 1 74 ? -20.690 -0.056 3.035 1.00 76.88 74 THR A CA 1
ATOM 575 C C . THR A 1 74 ? -19.858 -1.186 2.432 1.00 76.88 74 THR A C 1
ATOM 577 O O . THR A 1 74 ? -20.350 -2.010 1.653 1.00 76.88 74 THR A O 1
ATOM 580 N N . PHE A 1 75 ? -18.564 -1.184 2.738 1.00 75.50 75 PHE A N 1
ATOM 581 C CA . PHE A 1 75 ? -17.667 -2.278 2.390 1.00 75.50 75 PHE A CA 1
ATOM 582 C C . PHE A 1 75 ? -17.671 -3.289 3.530 1.00 75.50 75 PHE A C 1
ATOM 584 O O . PHE A 1 75 ? -17.560 -2.894 4.690 1.00 75.50 75 PHE A O 1
ATOM 591 N N . ASP A 1 76 ? -17.773 -4.578 3.209 1.00 80.06 76 ASP A N 1
ATOM 592 C CA . ASP A 1 76 ? -17.497 -5.617 4.200 1.00 80.06 76 ASP A CA 1
ATOM 593 C C . ASP A 1 76 ? -16.016 -5.520 4.604 1.00 80.06 76 ASP A C 1
ATOM 595 O O . ASP A 1 76 ? -15.131 -5.433 3.740 1.00 80.06 76 ASP A O 1
ATOM 599 N N . THR A 1 77 ? -15.739 -5.509 5.909 1.00 78.62 77 THR A N 1
ATOM 600 C CA . THR A 1 77 ? -14.380 -5.435 6.458 1.00 78.62 77 THR A CA 1
ATOM 601 C C . THR A 1 77 ? -13.513 -6.590 5.961 1.00 78.62 77 THR A C 1
ATOM 603 O O . THR A 1 77 ? -12.327 -6.390 5.691 1.00 78.62 77 THR A O 1
ATOM 606 N N . LEU A 1 78 ? -14.102 -7.768 5.727 1.00 81.38 78 LEU A N 1
ATOM 607 C CA . LEU A 1 78 ? -13.410 -8.933 5.176 1.00 81.38 78 LEU A CA 1
ATOM 608 C C . LEU A 1 78 ? -12.978 -8.720 3.725 1.00 81.38 78 LEU A C 1
ATOM 610 O O . LEU A 1 78 ? -11.839 -9.025 3.368 1.00 81.38 78 LEU A O 1
ATOM 614 N N . LEU A 1 79 ? -13.861 -8.171 2.885 1.00 85.00 79 LEU A N 1
ATOM 615 C CA . LEU A 1 79 ? -13.540 -7.895 1.483 1.00 85.00 79 LEU A CA 1
ATOM 616 C C . LEU A 1 79 ? -12.447 -6.835 1.373 1.00 85.00 79 LEU A C 1
ATOM 618 O O . LEU A 1 79 ? -11.515 -6.995 0.587 1.00 85.00 79 LEU A O 1
ATOM 622 N N . PHE A 1 80 ? -12.528 -5.779 2.184 1.00 86.62 80 PHE A N 1
ATOM 623 C CA . PHE A 1 80 ? -11.492 -4.754 2.227 1.00 86.62 80 PHE A CA 1
ATOM 624 C C . PHE A 1 80 ? -10.145 -5.329 2.694 1.00 86.62 80 PHE A C 1
ATOM 626 O O . PHE A 1 80 ? -9.124 -5.088 2.054 1.00 86.62 80 PHE A O 1
ATOM 633 N N . SER A 1 81 ? -10.143 -6.151 3.748 1.00 87.94 81 SER A N 1
ATOM 634 C CA . SER A 1 81 ? -8.937 -6.828 4.240 1.00 87.94 81 SER A CA 1
ATOM 635 C C . SER A 1 81 ? -8.313 -7.736 3.174 1.00 87.94 81 SER A C 1
ATOM 637 O O . SER A 1 81 ? -7.115 -7.648 2.907 1.00 87.94 81 SER A O 1
ATOM 639 N N . CYS A 1 82 ? -9.128 -8.533 2.476 1.00 89.94 82 CYS A N 1
ATOM 640 C CA . CYS A 1 82 ? -8.676 -9.373 1.367 1.00 89.94 82 CYS A CA 1
ATOM 641 C C . CYS A 1 82 ? -8.027 -8.542 0.249 1.00 89.94 82 CYS A C 1
ATOM 643 O O . CYS A 1 82 ? -6.913 -8.842 -0.182 1.00 89.94 82 CYS A O 1
ATOM 645 N N . MET A 1 83 ? -8.671 -7.447 -0.168 1.00 90.75 83 MET A N 1
ATOM 646 C CA . MET A 1 83 ? -8.110 -6.525 -1.160 1.00 90.75 83 MET A CA 1
ATOM 647 C C . MET A 1 83 ? -6.781 -5.926 -0.685 1.00 90.75 83 MET A C 1
ATOM 649 O O . MET A 1 83 ? -5.820 -5.891 -1.452 1.00 90.75 83 MET A O 1
ATOM 653 N N . CYS A 1 84 ? -6.678 -5.516 0.583 1.00 90.62 84 CYS A N 1
ATOM 654 C CA . CYS A 1 84 ? -5.428 -5.027 1.162 1.00 90.62 84 CYS A CA 1
ATOM 655 C C . CYS A 1 84 ? -4.311 -6.078 1.125 1.00 90.62 84 CYS A C 1
ATOM 657 O O . CYS A 1 84 ? -3.187 -5.740 0.756 1.00 90.62 84 CYS A O 1
ATOM 659 N N . VAL A 1 85 ? -4.600 -7.338 1.462 1.00 93.75 85 VAL A N 1
ATOM 660 C CA . VAL A 1 85 ? -3.624 -8.440 1.409 1.00 93.75 85 VAL A CA 1
ATOM 661 C C . VAL A 1 85 ? -3.160 -8.695 -0.024 1.00 93.75 85 VAL A C 1
ATOM 663 O O . VAL A 1 85 ? -1.956 -8.765 -0.272 1.00 93.75 85 VAL A O 1
ATOM 666 N N . LEU A 1 86 ? -4.085 -8.769 -0.985 1.00 94.69 86 LEU A N 1
ATOM 667 C CA . LEU A 1 86 ? -3.748 -8.949 -2.400 1.00 94.69 86 LEU A CA 1
ATOM 668 C C . LEU A 1 86 ? -2.875 -7.799 -2.918 1.00 94.69 86 LEU A C 1
ATOM 670 O O . LEU A 1 86 ? -1.856 -8.040 -3.565 1.00 94.69 86 LEU A O 1
ATOM 674 N N . MET A 1 87 ? -3.213 -6.555 -2.570 1.00 94.19 87 MET A N 1
ATOM 675 C CA . MET A 1 87 ? -2.414 -5.385 -2.941 1.00 94.19 87 MET A CA 1
ATOM 676 C C . MET A 1 87 ? -1.056 -5.341 -2.233 1.00 94.19 87 MET A C 1
ATOM 678 O O . MET A 1 87 ? -0.083 -4.861 -2.819 1.00 94.19 87 MET A O 1
ATOM 682 N N . ALA A 1 88 ? -0.944 -5.862 -1.008 1.00 94.69 88 ALA A N 1
ATOM 683 C CA . ALA A 1 88 ? 0.329 -5.978 -0.299 1.00 94.69 88 ALA A CA 1
ATOM 684 C C . ALA A 1 88 ? 1.262 -6.977 -0.999 1.00 94.69 88 ALA A C 1
ATOM 686 O O . ALA A 1 88 ? 2.427 -6.670 -1.234 1.00 94.69 88 ALA A O 1
ATOM 687 N N . ILE A 1 89 ? 0.741 -8.139 -1.405 1.00 94.81 89 ILE A N 1
ATOM 688 C CA . ILE A 1 89 ? 1.501 -9.140 -2.169 1.00 94.81 89 ILE A CA 1
ATOM 689 C C . ILE A 1 89 ? 1.907 -8.573 -3.534 1.00 94.81 89 ILE A C 1
ATOM 691 O O . ILE A 1 89 ? 3.067 -8.680 -3.932 1.00 94.81 89 ILE A O 1
ATOM 695 N N . PHE A 1 90 ? 0.977 -7.916 -4.233 1.00 93.56 90 PHE A N 1
ATOM 696 C CA . PHE A 1 90 ? 1.242 -7.307 -5.534 1.00 93.56 90 PHE A CA 1
ATOM 697 C C . PHE A 1 90 ? 2.304 -6.200 -5.453 1.00 93.56 90 PHE A C 1
ATOM 699 O O . PHE A 1 90 ? 3.238 -6.181 -6.251 1.00 93.56 90 PHE A O 1
ATOM 706 N N . SER A 1 91 ? 2.215 -5.306 -4.461 1.00 93.31 91 SER A N 1
ATOM 707 C CA . SER A 1 91 ? 3.220 -4.257 -4.230 1.00 93.31 91 SER A CA 1
ATOM 708 C C . SER A 1 91 ? 4.577 -4.806 -3.807 1.00 93.31 91 SER A C 1
ATOM 710 O O . SER A 1 91 ? 5.585 -4.340 -4.333 1.00 93.31 91 SER A O 1
ATOM 712 N N . ALA A 1 92 ? 4.628 -5.833 -2.956 1.00 93.69 92 ALA A N 1
ATOM 713 C CA . ALA A 1 92 ? 5.876 -6.512 -2.619 1.00 93.69 92 ALA A CA 1
ATOM 714 C C . ALA A 1 92 ? 6.545 -7.104 -3.867 1.00 93.69 92 ALA A C 1
ATOM 716 O O . ALA A 1 92 ? 7.723 -6.854 -4.114 1.00 93.69 92 ALA A O 1
ATOM 717 N N . GLY A 1 93 ? 5.781 -7.826 -4.694 1.00 91.81 93 GLY A N 1
ATOM 718 C CA . GLY A 1 93 ? 6.268 -8.368 -5.962 1.00 91.81 93 GLY A CA 1
ATOM 719 C C . GLY A 1 93 ? 6.775 -7.272 -6.897 1.00 91.81 93 GLY A C 1
ATOM 720 O O . GLY A 1 93 ? 7.876 -7.375 -7.429 1.00 91.81 93 GLY A O 1
ATOM 721 N N . HIS A 1 94 ? 6.026 -6.178 -7.037 1.00 90.25 94 HIS A N 1
ATOM 722 C CA . HIS A 1 94 ? 6.420 -5.046 -7.871 1.00 90.25 94 HIS A CA 1
ATOM 723 C C . HIS A 1 94 ? 7.731 -4.396 -7.393 1.00 90.25 94 HIS A C 1
ATOM 725 O O . HIS A 1 94 ? 8.614 -4.144 -8.211 1.00 90.25 94 HIS A O 1
ATOM 731 N N . ILE A 1 95 ? 7.903 -4.194 -6.081 1.00 89.81 95 ILE A N 1
ATOM 732 C CA . ILE A 1 95 ? 9.150 -3.679 -5.489 1.00 89.81 95 ILE A CA 1
ATOM 733 C C . ILE A 1 95 ? 10.313 -4.640 -5.751 1.00 89.81 95 ILE A C 1
ATOM 735 O O . ILE A 1 95 ? 11.384 -4.191 -6.156 1.00 89.81 95 ILE A O 1
ATOM 739 N N . ILE A 1 96 ? 10.112 -5.948 -5.557 1.00 89.12 96 ILE A N 1
ATOM 740 C CA . ILE A 1 96 ? 11.143 -6.965 -5.805 1.00 89.12 96 ILE A CA 1
ATOM 741 C C . ILE A 1 96 ? 11.586 -6.923 -7.266 1.00 89.12 96 ILE A C 1
ATOM 743 O O . ILE A 1 96 ? 12.783 -6.865 -7.531 1.00 89.12 96 ILE A O 1
ATOM 747 N N . VAL A 1 97 ? 10.650 -6.900 -8.218 1.00 84.94 97 VAL A N 1
ATOM 748 C CA . VAL A 1 97 ? 10.996 -6.858 -9.645 1.00 84.94 97 VAL A CA 1
ATOM 749 C C . VAL A 1 97 ? 11.714 -5.553 -10.001 1.00 84.94 97 VAL A C 1
ATOM 751 O O . VAL A 1 97 ? 12.730 -5.595 -10.693 1.00 84.94 97 VAL A O 1
ATOM 754 N N . LEU A 1 98 ? 11.258 -4.405 -9.485 1.00 81.31 98 LEU A N 1
ATOM 755 C CA . LEU A 1 98 ? 11.951 -3.125 -9.672 1.00 81.31 98 LEU A CA 1
ATOM 756 C C . LEU A 1 98 ? 13.378 -3.164 -9.121 1.00 81.31 98 LEU A C 1
ATOM 758 O O . LEU A 1 98 ? 14.282 -2.628 -9.755 1.00 81.31 98 LEU A O 1
ATOM 762 N N . TYR A 1 99 ? 13.584 -3.793 -7.964 1.00 82.38 99 TYR A N 1
ATOM 763 C CA . TYR A 1 99 ? 14.894 -3.922 -7.335 1.00 82.38 99 TYR A CA 1
ATOM 764 C C . TYR A 1 99 ? 15.817 -4.865 -8.113 1.00 82.38 99 TYR A C 1
ATOM 766 O O . TYR A 1 99 ? 16.957 -4.506 -8.396 1.00 82.38 99 TYR A O 1
ATOM 774 N N . LEU A 1 100 ? 15.316 -6.034 -8.523 1.00 81.62 100 LEU A N 1
ATOM 775 C CA . LEU A 1 100 ? 16.065 -6.987 -9.347 1.00 81.62 100 LEU A CA 1
ATOM 776 C C . LEU A 1 100 ? 16.490 -6.360 -10.680 1.00 81.62 100 LEU A C 1
ATOM 778 O O . LEU A 1 100 ? 17.624 -6.555 -11.109 1.00 81.62 100 LEU A O 1
ATOM 782 N N . TYR A 1 101 ? 15.630 -5.540 -11.291 1.00 74.06 101 TYR A N 1
ATOM 783 C CA . TYR A 1 101 ? 15.951 -4.826 -12.527 1.00 74.06 101 TYR A CA 1
ATOM 784 C C . TYR A 1 101 ? 17.031 -3.738 -12.355 1.00 74.06 101 TYR A C 1
ATOM 786 O O . TYR A 1 101 ? 17.632 -3.309 -13.337 1.00 74.06 101 TYR A O 1
ATOM 794 N N . GLN A 1 102 ? 17.342 -3.285 -11.133 1.00 74.50 102 GLN A N 1
ATOM 795 C CA . GLN A 1 102 ? 18.496 -2.395 -10.915 1.00 74.50 102 GLN A CA 1
ATOM 796 C C . GLN A 1 102 ? 19.838 -3.141 -11.000 1.00 74.50 102 GLN A C 1
ATOM 798 O O . GLN A 1 102 ? 20.882 -2.500 -11.100 1.00 74.50 102 GLN A O 1
ATOM 803 N N . PHE A 1 103 ? 19.842 -4.476 -10.943 1.00 74.00 103 PHE A N 1
ATOM 804 C CA . PHE A 1 103 ? 21.070 -5.260 -10.998 1.00 74.00 103 PHE A CA 1
ATOM 805 C C . PHE A 1 103 ? 21.592 -5.363 -12.438 1.00 74.00 103 PHE A C 1
ATOM 807 O O . PHE A 1 103 ? 20.838 -5.664 -13.364 1.00 74.00 103 PHE A O 1
ATOM 814 N N . GLN A 1 104 ? 22.902 -5.179 -12.618 1.00 65.75 104 GLN A N 1
ATOM 815 C CA . GLN A 1 104 ? 23.549 -5.124 -13.936 1.00 65.75 104 GLN A CA 1
ATOM 816 C C . GLN A 1 104 ? 23.260 -6.359 -14.809 1.00 65.75 104 GLN A C 1
ATOM 818 O O . GLN A 1 104 ? 22.970 -6.225 -15.992 1.00 65.75 104 GLN A O 1
ATOM 823 N N . PHE A 1 105 ? 23.248 -7.551 -14.204 1.00 67.56 105 PHE A N 1
ATOM 824 C CA . PHE A 1 105 ? 22.969 -8.820 -14.888 1.00 67.56 105 PHE A CA 1
ATOM 825 C C . PHE A 1 105 ? 21.609 -8.844 -15.611 1.00 67.56 105 PHE A C 1
ATOM 827 O O . PHE A 1 105 ? 21.497 -9.332 -16.736 1.00 67.56 105 PHE A O 1
ATOM 834 N N . PHE A 1 106 ? 20.564 -8.300 -14.976 1.00 68.19 106 PHE A N 1
ATOM 835 C CA . PHE A 1 106 ? 19.214 -8.291 -15.544 1.00 68.19 106 PHE A CA 1
ATOM 836 C C . PHE A 1 106 ? 19.025 -7.179 -16.580 1.00 68.19 106 PHE A C 1
ATOM 838 O O . PHE A 1 106 ? 18.267 -7.369 -17.528 1.00 68.19 106 PHE A O 1
ATOM 845 N N . GLN A 1 107 ? 19.741 -6.060 -16.442 1.00 66.56 107 GLN A N 1
ATOM 846 C CA . GLN A 1 107 ? 19.748 -4.986 -17.444 1.00 66.56 107 GLN A CA 1
ATOM 847 C C . GLN A 1 107 ? 20.456 -5.401 -18.736 1.00 66.56 107 GLN A C 1
ATOM 849 O O . GLN A 1 107 ? 20.053 -4.989 -19.817 1.00 66.56 107 GLN A O 1
ATOM 854 N N . GLU A 1 108 ? 21.496 -6.229 -18.630 1.00 65.25 108 GLU A N 1
ATOM 855 C CA . GLU A 1 108 ? 22.231 -6.748 -19.786 1.00 65.25 108 GLU A CA 1
ATOM 856 C C . GLU A 1 108 ? 21.452 -7.856 -20.510 1.00 65.25 108 GLU A C 1
ATOM 858 O O . GLU A 1 108 ? 21.485 -7.944 -21.734 1.00 65.25 108 GLU A O 1
ATOM 863 N N . SER A 1 109 ? 20.689 -8.658 -19.760 1.00 68.00 109 SER A N 1
ATOM 864 C CA . SER A 1 109 ? 19.838 -9.715 -20.324 1.00 68.00 109 SER A CA 1
ATOM 865 C C . SER A 1 109 ? 18.560 -9.181 -20.985 1.00 68.00 109 SER A C 1
ATOM 867 O O . SER A 1 109 ? 18.041 -9.819 -21.898 1.00 68.00 109 SER A O 1
ATOM 869 N N . ILE A 1 110 ? 18.027 -8.043 -20.519 1.00 63.47 110 ILE A N 1
ATOM 870 C CA . ILE A 1 110 ? 16.784 -7.442 -21.023 1.00 63.47 110 ILE A CA 1
ATOM 871 C C . ILE A 1 110 ? 17.05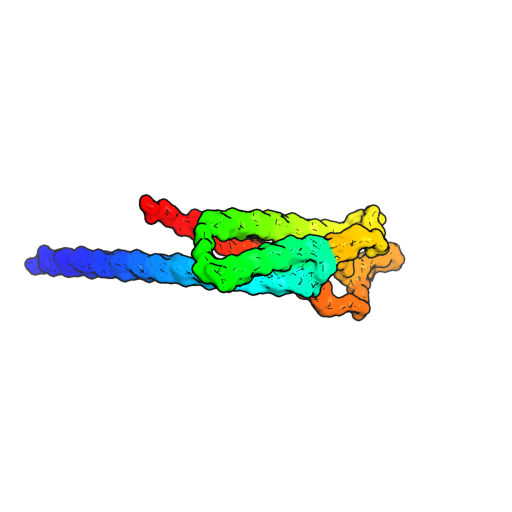5 -5.980 -21.384 1.00 63.47 110 ILE A C 1
ATOM 873 O O . ILE A 1 110 ? 17.068 -5.096 -20.519 1.00 63.47 110 ILE A O 1
ATOM 877 N N . SER A 1 111 ? 17.275 -5.740 -22.677 1.00 59.00 111 SER A N 1
ATOM 878 C CA . SER A 1 111 ? 17.674 -4.429 -23.180 1.00 59.00 111 SER A CA 1
ATOM 879 C C . SER A 1 111 ? 16.564 -3.390 -22.940 1.00 59.00 111 SER A C 1
ATOM 881 O O . SER A 1 111 ? 15.405 -3.649 -23.263 1.00 59.00 111 SER A O 1
ATOM 883 N N . PRO A 1 112 ? 16.872 -2.195 -22.402 1.00 57.31 112 PRO A N 1
ATOM 884 C CA . PRO A 1 112 ? 15.882 -1.179 -22.018 1.00 57.31 112 PRO A CA 1
ATOM 885 C C . PRO A 1 112 ? 15.042 -0.606 -23.175 1.00 57.31 112 PRO A C 1
ATOM 887 O O . PRO A 1 112 ? 14.112 0.163 -22.923 1.00 57.31 112 PRO A O 1
ATOM 890 N N . GLU A 1 113 ? 15.353 -0.964 -24.423 1.00 55.94 113 GLU A N 1
ATOM 891 C CA . GLU A 1 113 ? 14.598 -0.578 -25.621 1.00 55.94 113 GLU A CA 1
ATOM 892 C C . GLU A 1 113 ? 13.360 -1.452 -25.877 1.00 55.94 113 GLU A C 1
ATOM 894 O O . GLU A 1 113 ? 12.501 -1.082 -26.682 1.00 55.94 113 GLU A O 1
ATOM 899 N N . ASP A 1 114 ? 13.208 -2.567 -25.157 1.00 61.97 114 ASP A N 1
ATOM 900 C CA . ASP A 1 114 ? 12.044 -3.433 -25.304 1.00 61.97 114 ASP A CA 1
ATOM 901 C C . ASP A 1 114 ? 10.761 -2.730 -24.836 1.00 61.97 114 ASP A C 1
ATOM 903 O O . ASP A 1 114 ? 10.620 -2.284 -23.692 1.00 61.97 114 ASP A O 1
ATOM 907 N N . SER A 1 115 ? 9.751 -2.699 -25.708 1.00 60.81 115 SER A N 1
ATOM 908 C CA . SER A 1 115 ? 8.428 -2.128 -25.418 1.00 60.81 115 SER A CA 1
ATOM 909 C C . SER A 1 115 ? 7.775 -2.734 -24.170 1.00 60.81 115 SER A C 1
ATOM 911 O O . SER A 1 115 ? 7.003 -2.060 -23.488 1.00 60.81 115 SER A O 1
ATOM 913 N N . LEU A 1 116 ? 8.125 -3.978 -23.829 1.00 61.69 116 LEU A N 1
ATOM 914 C CA . LEU A 1 116 ? 7.688 -4.673 -22.616 1.00 61.69 116 LEU A CA 1
ATOM 915 C C . LEU A 1 116 ? 8.131 -3.948 -21.337 1.00 61.69 116 LEU A C 1
ATOM 917 O O . LEU A 1 116 ? 7.326 -3.772 -20.426 1.00 61.69 116 LEU A O 1
ATOM 921 N N . ILE A 1 117 ? 9.364 -3.442 -21.281 1.00 64.94 117 ILE A N 1
ATOM 922 C CA . ILE A 1 117 ? 9.898 -2.720 -20.115 1.00 64.94 117 ILE A CA 1
ATOM 923 C C . ILE A 1 117 ? 9.112 -1.428 -19.877 1.00 64.94 117 ILE A C 1
ATOM 925 O O . ILE A 1 117 ? 8.758 -1.095 -18.742 1.00 64.94 117 ILE A O 1
ATOM 929 N N . ARG A 1 118 ? 8.745 -0.741 -20.964 1.00 64.38 118 ARG A N 1
ATOM 930 C CA . ARG A 1 118 ? 7.924 0.472 -20.915 1.00 64.38 118 ARG A CA 1
ATOM 931 C C . ARG A 1 118 ? 6.487 0.186 -20.482 1.00 64.38 118 ARG A C 1
ATOM 933 O O . ARG A 1 118 ? 5.934 0.956 -19.702 1.00 64.38 118 ARG A O 1
ATOM 940 N N . VAL A 1 119 ? 5.904 -0.921 -20.947 1.00 63.00 119 VAL A N 1
ATOM 941 C CA . VAL A 1 119 ? 4.540 -1.343 -20.588 1.00 63.00 119 VAL A CA 1
ATOM 942 C C . VAL A 1 119 ? 4.454 -1.743 -19.118 1.00 63.00 119 VAL A C 1
ATOM 944 O O . VAL A 1 119 ? 3.516 -1.335 -18.445 1.00 63.00 119 VAL A O 1
ATOM 947 N N . PHE A 1 120 ? 5.434 -2.463 -18.573 1.00 64.88 120 PHE A N 1
ATOM 948 C CA . PHE A 1 120 ? 5.435 -2.844 -17.155 1.00 64.88 120 PHE A CA 1
ATOM 949 C C . PHE A 1 120 ? 5.891 -1.723 -16.204 1.00 64.88 120 PHE A C 1
ATOM 951 O O . PHE A 1 120 ? 5.744 -1.853 -14.991 1.00 64.88 120 PHE A O 1
ATOM 958 N N . GLY A 1 121 ? 6.374 -0.591 -16.729 1.00 57.59 121 GLY A N 1
ATOM 959 C CA . GLY A 1 121 ? 6.809 0.548 -15.917 1.00 57.59 121 GLY A CA 1
ATOM 960 C C . GLY A 1 121 ? 8.177 0.348 -15.264 1.00 57.59 121 GLY A C 1
ATOM 961 O O . GLY A 1 121 ? 8.510 1.053 -14.309 1.00 57.59 121 GLY A O 1
ATOM 962 N N . PHE A 1 122 ? 8.984 -0.585 -15.777 1.00 61.97 122 PHE A N 1
ATOM 963 C CA . PHE A 1 122 ? 10.367 -0.755 -15.356 1.00 61.97 122 PHE A CA 1
ATOM 964 C C . PHE A 1 122 ? 11.162 0.458 -15.830 1.00 61.97 122 PHE A C 1
ATOM 966 O O . PHE A 1 122 ? 11.479 0.622 -17.005 1.00 61.97 122 PHE A O 1
ATOM 973 N N . SER A 1 123 ? 11.436 1.375 -14.910 1.00 54.78 123 SER A N 1
ATOM 974 C CA . SER A 1 123 ? 12.268 2.531 -15.201 1.00 54.78 123 SER A CA 1
ATOM 975 C C . SER A 1 123 ? 13.671 2.263 -14.667 1.00 54.78 123 SER A C 1
ATOM 977 O O . SER A 1 123 ? 13.854 2.361 -13.452 1.00 54.78 123 SER A O 1
ATOM 979 N N . PRO A 1 124 ? 14.675 1.975 -15.519 1.00 51.03 124 PRO A N 1
ATOM 980 C CA . PRO A 1 124 ? 16.060 2.008 -15.068 1.00 51.03 124 PRO A CA 1
ATOM 981 C C . PRO A 1 124 ? 16.354 3.425 -14.566 1.00 51.03 124 PRO A C 1
ATOM 983 O O . PRO A 1 124 ? 16.132 4.412 -15.281 1.00 51.03 124 PRO A O 1
ATOM 986 N N . ILE A 1 125 ? 16.748 3.517 -13.295 1.00 51.97 125 ILE A N 1
ATOM 987 C CA . ILE A 1 125 ? 17.139 4.769 -12.627 1.00 51.97 125 ILE A CA 1
ATOM 988 C C . ILE A 1 125 ? 18.657 4.966 -12.765 1.00 51.97 125 ILE A C 1
ATOM 990 O O . ILE A 1 125 ? 19.143 6.093 -12.846 1.00 51.97 125 ILE A O 1
ATOM 994 N N . VAL A 1 126 ? 19.394 3.860 -12.859 1.00 50.38 126 VAL A N 1
ATOM 995 C CA . VAL A 1 126 ? 20.848 3.807 -12.978 1.00 50.38 126 VAL A CA 1
ATOM 996 C C . VAL A 1 126 ? 21.216 3.334 -14.383 1.00 50.38 126 VAL A C 1
ATOM 998 O O . VAL A 1 126 ? 20.746 2.279 -14.801 1.00 50.38 126 VAL A O 1
ATOM 1001 N N . GLN A 1 127 ? 22.056 4.083 -15.105 1.00 48.72 127 GLN A N 1
ATOM 1002 C CA . GLN A 1 127 ? 22.773 3.541 -16.260 1.00 48.72 127 GLN A CA 1
ATOM 1003 C C . GLN A 1 127 ? 24.125 3.000 -15.814 1.00 48.72 127 GLN A C 1
ATOM 1005 O O . GLN A 1 127 ? 24.904 3.706 -15.164 1.00 48.72 127 GLN A O 1
ATOM 1010 N N . ILE A 1 128 ? 24.429 1.774 -16.228 1.00 53.47 128 ILE A N 1
ATOM 1011 C CA . ILE A 1 128 ? 25.741 1.167 -16.040 1.00 53.47 128 ILE A CA 1
ATOM 1012 C C . ILE 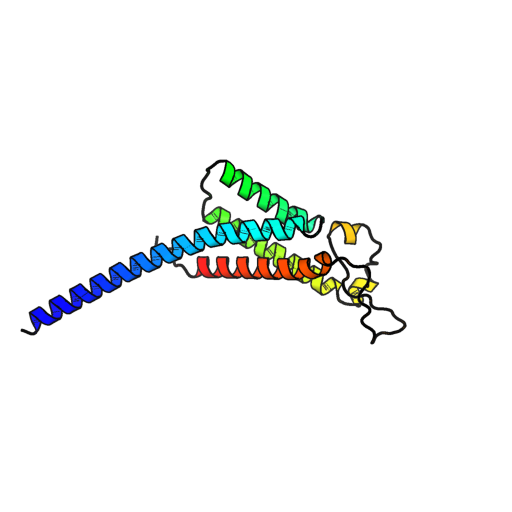A 1 128 ? 26.417 1.112 -17.410 1.00 53.47 128 ILE A C 1
ATOM 1014 O O . ILE A 1 128 ? 25.929 0.457 -18.324 1.00 53.47 128 ILE A O 1
ATOM 1018 N N . ASN A 1 129 ? 27.519 1.847 -17.568 1.00 53.09 129 ASN A N 1
ATOM 1019 C CA . ASN A 1 129 ? 28.324 1.830 -18.789 1.00 53.09 129 ASN A CA 1
ATOM 1020 C C . ASN A 1 129 ? 29.496 0.852 -18.619 1.00 53.09 129 ASN A C 1
ATOM 1022 O O . ASN A 1 129 ? 30.296 1.012 -17.696 1.00 53.09 129 ASN A O 1
ATOM 1026 N N . CYS A 1 130 ? 29.655 -0.100 -19.545 1.00 54.94 130 CYS A N 1
ATOM 1027 C CA . CYS A 1 130 ? 30.725 -1.110 -19.512 1.00 54.94 130 CYS A CA 1
ATOM 1028 C C . CYS A 1 130 ? 32.152 -0.530 -19.608 1.00 54.94 130 CYS A C 1
ATOM 1030 O O . CYS A 1 130 ? 33.111 -1.205 -19.251 1.00 54.94 130 CYS A O 1
ATOM 1032 N N . SER A 1 131 ? 32.309 0.731 -20.027 1.00 58.78 131 SER A N 1
ATOM 1033 C CA . SER A 1 131 ? 33.606 1.427 -20.077 1.00 58.78 131 SER A CA 1
ATOM 1034 C C . SER A 1 131 ? 33.995 2.120 -18.760 1.00 58.78 131 SER A C 1
ATOM 1036 O O . SER A 1 131 ? 35.092 2.662 -18.645 1.00 58.78 131 SER A O 1
ATOM 1038 N N . SER A 1 132 ? 33.102 2.187 -17.766 1.00 49.41 132 SER A N 1
ATOM 1039 C CA . SER A 1 132 ? 33.351 2.838 -16.469 1.00 49.41 132 SER A CA 1
ATOM 1040 C C . SER A 1 132 ? 32.452 2.246 -15.381 1.00 49.41 132 SER A C 1
ATOM 1042 O O . SER A 1 132 ? 31.502 2.881 -14.927 1.00 49.41 132 SER A O 1
ATOM 1044 N N . THR A 1 133 ? 32.781 1.037 -14.929 1.00 52.12 133 THR A N 1
ATOM 1045 C CA . THR A 1 133 ? 32.018 0.246 -13.943 1.00 52.12 133 THR A CA 1
ATOM 1046 C C . THR A 1 133 ? 31.849 0.944 -12.585 1.00 52.12 133 THR A C 1
ATOM 1048 O O . THR A 1 133 ? 30.908 0.669 -11.851 1.00 52.12 133 THR A O 1
ATOM 1051 N N . TRP A 1 134 ? 32.738 1.884 -12.253 1.00 52.38 134 TRP A N 1
ATOM 1052 C CA . TRP A 1 134 ? 32.723 2.701 -11.029 1.00 52.38 134 TRP A CA 1
ATOM 1053 C C . TRP A 1 134 ? 31.902 3.996 -11.145 1.00 52.38 134 TRP A C 1
ATOM 1055 O O . TRP A 1 134 ? 31.750 4.711 -10.155 1.00 52.38 134 TRP A O 1
ATOM 1065 N N . LYS A 1 135 ? 31.381 4.335 -12.333 1.00 42.44 135 LYS A N 1
ATOM 1066 C CA . LYS A 1 135 ? 30.642 5.581 -12.567 1.00 42.44 135 LYS A CA 1
ATOM 1067 C C . LYS A 1 135 ? 29.148 5.297 -12.704 1.00 42.44 135 LYS A C 1
ATOM 1069 O O . LYS A 1 135 ? 28.641 5.075 -13.802 1.00 42.44 135 LYS A O 1
ATOM 1074 N N . LEU A 1 136 ? 28.445 5.365 -11.573 1.00 47.62 136 LEU A N 1
ATOM 1075 C CA . LEU A 1 136 ? 26.984 5.388 -11.521 1.00 47.62 136 LEU A CA 1
ATOM 1076 C C . LEU A 1 136 ? 26.485 6.624 -12.286 1.00 47.62 136 LEU A C 1
ATOM 1078 O O . LEU A 1 136 ? 26.504 7.740 -11.766 1.00 47.62 136 LEU A O 1
ATOM 1082 N N . THR A 1 137 ? 26.093 6.446 -13.545 1.00 46.66 137 THR A N 1
ATOM 1083 C CA . THR A 1 137 ? 25.613 7.554 -14.373 1.00 46.66 137 THR A CA 1
ATOM 1084 C C . THR A 1 137 ? 24.095 7.565 -14.268 1.00 46.66 137 THR A C 1
ATOM 1086 O O . THR A 1 137 ? 23.405 6.739 -14.857 1.00 46.66 137 THR A O 1
ATOM 1089 N N . VAL A 1 138 ? 23.557 8.456 -13.438 1.00 49.44 138 VAL A N 1
ATOM 1090 C CA . VAL A 1 138 ? 22.110 8.687 -13.384 1.00 49.44 138 VAL A CA 1
ATOM 1091 C C . VAL A 1 138 ? 21.724 9.410 -14.669 1.00 49.44 138 VAL A C 1
ATOM 1093 O O . VAL A 1 138 ? 22.316 10.440 -14.989 1.00 49.44 138 VAL A O 1
ATOM 1096 N N . HIS A 1 139 ? 20.756 8.874 -15.413 1.00 52.72 139 HIS A N 1
ATOM 1097 C CA . HIS A 1 139 ? 20.225 9.532 -16.607 1.00 52.72 139 HIS A CA 1
ATOM 1098 C C . HIS A 1 139 ? 19.742 10.950 -16.253 1.00 52.72 139 HIS A C 1
ATOM 1100 O O . HIS A 1 139 ? 18.698 11.106 -15.618 1.00 52.72 139 HIS A O 1
ATOM 1106 N N . SER A 1 140 ? 20.483 11.982 -16.669 1.00 52.62 140 SER A N 1
ATOM 1107 C CA . SER A 1 140 ? 20.179 13.383 -16.337 1.00 52.62 140 SER A CA 1
ATOM 1108 C C . SER A 1 140 ? 18.872 13.908 -16.952 1.00 52.62 140 SER A C 1
ATOM 1110 O O . SER A 1 140 ? 18.369 14.926 -16.494 1.00 52.62 140 SER A O 1
ATOM 1112 N N . ASP A 1 141 ? 18.277 13.188 -17.910 1.00 56.09 141 ASP A N 1
ATOM 1113 C CA . ASP A 1 141 ? 17.001 13.541 -18.558 1.00 56.09 141 ASP A CA 1
ATOM 1114 C C . ASP A 1 141 ? 15.758 12.875 -17.927 1.00 56.09 141 ASP A C 1
ATOM 1116 O O . ASP A 1 141 ? 14.636 13.002 -18.432 1.00 56.09 141 ASP A O 1
ATOM 1120 N N . ARG A 1 142 ? 15.907 12.130 -16.820 1.00 61.22 142 ARG A N 1
ATOM 1121 C CA . ARG A 1 142 ? 14.765 11.480 -16.158 1.00 61.22 142 ARG A CA 1
ATOM 1122 C C . ARG A 1 142 ? 14.004 12.464 -15.273 1.00 61.22 142 ARG A C 1
ATOM 1124 O O . ARG A 1 142 ? 14.524 13.020 -14.311 1.00 61.22 142 ARG A O 1
ATOM 1131 N N . LYS A 1 143 ? 12.714 12.617 -15.569 1.00 68.81 143 LYS A N 1
ATOM 1132 C CA . LYS A 1 143 ? 11.782 13.431 -14.781 1.00 68.81 143 LYS A CA 1
ATOM 1133 C C . LYS A 1 143 ? 11.605 12.871 -13.359 1.00 68.81 143 LYS A C 1
ATOM 1135 O O . LYS A 1 143 ? 11.640 11.660 -13.141 1.00 68.81 143 LYS A O 1
ATOM 1140 N N . TRP A 1 144 ? 11.346 13.769 -12.407 1.00 76.44 144 TRP A N 1
ATOM 1141 C CA . TRP A 1 144 ? 11.287 13.505 -10.960 1.00 76.44 144 TRP A CA 1
ATOM 1142 C C . TRP A 1 144 ? 10.365 12.340 -10.541 1.00 76.44 144 TRP A C 1
ATOM 1144 O O . TRP A 1 144 ? 10.673 11.619 -9.592 1.00 76.44 144 TRP A O 1
ATOM 1154 N N . TYR A 1 145 ? 9.266 12.103 -11.266 1.00 72.00 145 TYR A N 1
ATOM 1155 C CA . TYR A 1 145 ? 8.284 11.064 -10.933 1.00 72.00 145 TYR A CA 1
ATOM 1156 C C . TYR A 1 145 ? 8.847 9.636 -11.010 1.00 72.00 145 TYR A C 1
ATOM 1158 O O . TYR A 1 145 ? 8.377 8.754 -10.294 1.00 72.00 145 TYR A O 1
ATOM 1166 N N . HIS A 1 146 ? 9.896 9.398 -11.807 1.00 74.25 146 HIS A N 1
ATOM 1167 C CA . HIS A 1 146 ? 10.555 8.089 -11.877 1.00 74.25 146 HIS A CA 1
ATOM 1168 C C . HIS A 1 146 ? 11.268 7.713 -10.570 1.00 74.25 146 HIS A C 1
ATOM 1170 O O . HIS A 1 146 ? 11.323 6.534 -10.227 1.00 74.25 146 HIS A O 1
ATOM 1176 N N . PHE A 1 147 ? 11.776 8.701 -9.827 1.00 77.62 147 PHE A N 1
ATOM 1177 C CA . PHE A 1 147 ? 12.430 8.489 -8.531 1.00 77.62 147 PHE A CA 1
ATOM 1178 C C . PHE A 1 147 ? 11.420 8.342 -7.396 1.00 77.62 147 PHE A C 1
ATOM 1180 O O . PHE A 1 147 ? 11.629 7.570 -6.464 1.00 77.62 147 PHE A O 1
ATOM 1187 N N . VAL A 1 148 ? 10.309 9.071 -7.476 1.00 81.69 148 VAL A N 1
ATOM 1188 C CA . VAL A 1 148 ? 9.292 9.074 -6.422 1.00 81.69 148 VAL A CA 1
ATOM 1189 C C . VAL A 1 148 ? 8.370 7.850 -6.513 1.00 81.69 148 VAL A C 1
ATOM 1191 O O . VAL A 1 148 ? 7.869 7.398 -5.488 1.00 81.69 148 VAL A O 1
ATOM 1194 N N . ASN A 1 149 ? 8.206 7.238 -7.691 1.00 85.19 149 ASN A N 1
ATOM 1195 C CA . ASN A 1 149 ? 7.424 6.008 -7.865 1.00 85.19 149 ASN A CA 1
ATOM 1196 C C . ASN A 1 149 ? 7.830 4.847 -6.918 1.00 85.19 149 ASN A C 1
ATOM 1198 O O . ASN A 1 149 ? 6.969 4.371 -6.177 1.00 85.19 149 ASN A O 1
ATOM 1202 N N . PRO A 1 150 ? 9.103 4.396 -6.857 1.00 85.62 150 PRO A N 1
ATOM 1203 C CA . PRO A 1 150 ? 9.504 3.332 -5.929 1.00 85.62 150 PRO A CA 1
ATOM 1204 C C . PRO A 1 150 ? 9.336 3.726 -4.452 1.00 85.62 150 PRO A C 1
ATOM 1206 O O . PRO A 1 150 ? 9.013 2.870 -3.632 1.00 85.62 150 PRO A O 1
ATOM 1209 N N . ILE A 1 151 ? 9.490 5.012 -4.112 1.00 88.44 151 ILE A N 1
ATOM 1210 C CA . ILE A 1 151 ? 9.256 5.518 -2.750 1.00 88.44 151 ILE A CA 1
ATOM 1211 C C . ILE A 1 151 ? 7.767 5.406 -2.392 1.00 88.44 151 ILE A C 1
ATOM 1213 O O . ILE A 1 151 ? 7.431 4.898 -1.324 1.00 88.44 151 ILE A O 1
ATOM 1217 N N . LEU A 1 152 ? 6.869 5.820 -3.292 1.00 89.50 152 LEU A N 1
ATOM 1218 C CA . LEU A 1 152 ? 5.421 5.697 -3.101 1.00 89.50 152 LEU A CA 1
ATOM 1219 C C . LEU A 1 152 ? 4.976 4.237 -2.989 1.00 89.50 152 LEU A C 1
ATOM 1221 O O . LEU A 1 152 ? 4.167 3.922 -2.122 1.00 89.50 152 LEU A O 1
ATOM 1225 N N . LEU A 1 153 ? 5.521 3.343 -3.819 1.00 90.38 153 LEU A N 1
ATOM 1226 C CA . LEU A 1 153 ? 5.248 1.905 -3.738 1.00 90.38 153 LEU A CA 1
ATOM 1227 C C . LEU A 1 153 ? 5.670 1.319 -2.388 1.00 90.38 153 LEU A C 1
ATOM 1229 O O . LEU A 1 153 ? 4.933 0.524 -1.808 1.00 90.38 153 LEU A O 1
ATOM 1233 N N . LEU A 1 154 ? 6.827 1.737 -1.870 1.00 92.38 154 LEU A N 1
ATOM 1234 C CA . LEU A 1 154 ? 7.315 1.306 -0.566 1.00 92.38 154 LEU A CA 1
ATOM 1235 C C . LEU A 1 154 ? 6.412 1.819 0.562 1.00 92.38 154 LEU A C 1
ATOM 1237 O O . LEU A 1 154 ? 6.013 1.033 1.417 1.00 92.38 154 LEU A O 1
ATOM 1241 N N . ILE A 1 155 ? 6.020 3.096 0.532 1.00 94.44 155 ILE A N 1
ATOM 1242 C CA . ILE A 1 155 ? 5.063 3.663 1.496 1.00 94.44 155 ILE A CA 1
ATOM 1243 C C . ILE A 1 155 ? 3.740 2.890 1.453 1.00 94.44 155 ILE A C 1
ATOM 1245 O O . ILE A 1 155 ? 3.268 2.446 2.497 1.00 94.44 155 ILE A O 1
ATOM 1249 N N . LEU A 1 156 ? 3.182 2.659 0.260 1.00 93.44 156 LEU A N 1
ATOM 1250 C CA . LEU A 1 156 ? 1.954 1.885 0.074 1.00 93.44 156 LEU A CA 1
ATOM 1251 C C . LEU A 1 156 ? 2.076 0.480 0.682 1.00 93.44 156 LEU A C 1
ATOM 1253 O O . LEU A 1 156 ? 1.204 0.069 1.447 1.00 93.44 156 LEU A O 1
ATOM 1257 N N . TYR A 1 157 ? 3.161 -0.239 0.386 1.00 95.06 157 TYR A N 1
ATOM 1258 C CA . TYR A 1 157 ? 3.414 -1.571 0.934 1.00 95.06 157 TYR A CA 1
ATOM 1259 C C . TYR A 1 157 ? 3.480 -1.561 2.467 1.00 95.06 157 TYR A C 1
ATOM 1261 O O . TYR A 1 157 ? 2.812 -2.364 3.119 1.00 95.06 157 TYR A O 1
ATOM 1269 N N . TYR A 1 158 ? 4.235 -0.634 3.062 1.00 94.44 158 TYR A N 1
ATOM 1270 C CA . TYR A 1 158 ? 4.358 -0.541 4.518 1.00 94.44 158 TYR A CA 1
ATOM 1271 C C . TYR A 1 158 ? 3.039 -0.160 5.194 1.00 94.44 158 TYR A C 1
ATOM 1273 O O . TYR A 1 158 ? 2.710 -0.723 6.240 1.00 94.44 158 TYR A O 1
ATOM 1281 N N . THR A 1 159 ? 2.261 0.752 4.608 1.00 93.94 159 THR A N 1
ATOM 1282 C CA . THR A 1 159 ? 0.927 1.100 5.112 1.00 93.94 159 THR A CA 1
ATOM 1283 C C . THR A 1 159 ? -0.004 -0.108 5.072 1.00 93.94 159 THR A C 1
ATOM 1285 O O . THR A 1 159 ? -0.631 -0.411 6.086 1.00 93.94 159 THR A O 1
ATOM 1288 N N . LEU A 1 160 ? -0.052 -0.841 3.954 1.00 93.00 160 LEU A N 1
ATOM 1289 C CA . LEU A 1 160 ? -0.851 -2.064 3.834 1.00 93.00 160 LEU A CA 1
ATOM 1290 C C . LEU A 1 160 ? -0.415 -3.121 4.853 1.00 93.00 160 LEU A C 1
ATOM 1292 O O . LEU A 1 160 ? -1.253 -3.664 5.566 1.00 93.00 160 LEU A O 1
ATOM 1296 N N . ALA A 1 161 ? 0.888 -3.372 4.983 1.00 93.38 161 ALA A N 1
ATOM 1297 C CA . ALA A 1 161 ? 1.425 -4.338 5.936 1.00 93.38 161 ALA A CA 1
ATOM 1298 C C . ALA A 1 161 ? 1.115 -3.958 7.393 1.00 93.38 161 ALA A C 1
ATOM 1300 O O . ALA A 1 161 ? 0.789 -4.827 8.199 1.00 93.38 161 ALA A O 1
ATOM 1301 N N . THR A 1 162 ? 1.192 -2.670 7.734 1.00 91.69 162 THR A N 1
ATOM 1302 C CA . THR A 1 162 ? 0.863 -2.165 9.076 1.00 91.69 162 THR A CA 1
ATOM 1303 C C . THR A 1 162 ? -0.621 -2.331 9.365 1.00 91.69 162 THR A C 1
ATOM 1305 O O . THR A 1 162 ? -0.983 -2.810 10.437 1.00 91.69 162 THR A O 1
ATOM 1308 N N . LEU A 1 163 ? -1.475 -2.003 8.393 1.00 88.88 163 LEU A N 1
ATOM 1309 C CA . LEU A 1 163 ? -2.9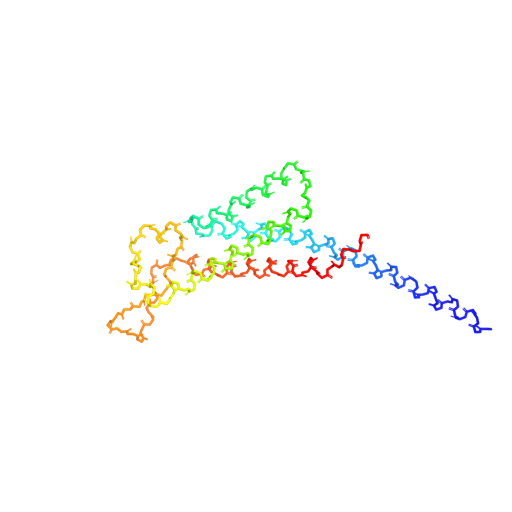16 -2.161 8.521 1.00 88.88 163 LEU A CA 1
ATOM 1310 C C . LEU A 1 163 ? -3.279 -3.641 8.697 1.00 88.88 163 LEU A C 1
ATOM 1312 O O . LEU A 1 163 ? -3.977 -3.978 9.644 1.00 88.88 163 LEU A O 1
ATOM 1316 N N . ILE A 1 164 ? -2.731 -4.539 7.871 1.00 89.94 164 ILE A N 1
ATOM 1317 C CA . ILE A 1 164 ? -2.932 -5.995 7.990 1.00 89.94 164 ILE A CA 1
ATOM 1318 C C . ILE A 1 164 ? -2.471 -6.508 9.358 1.00 89.94 164 ILE A C 1
ATOM 1320 O O . ILE A 1 164 ? -3.184 -7.280 9.992 1.00 89.94 164 ILE A O 1
ATOM 1324 N N . ARG A 1 165 ? -1.294 -6.080 9.837 1.00 90.00 165 ARG A N 1
ATOM 1325 C CA . ARG A 1 165 ? -0.795 -6.469 11.167 1.00 90.00 165 ARG A CA 1
ATOM 1326 C C . ARG A 1 165 ? -1.737 -6.027 12.274 1.00 90.00 165 ARG A C 1
ATOM 1328 O O . ARG A 1 165 ? -1.974 -6.807 13.188 1.00 90.00 165 ARG A O 1
ATOM 1335 N N . LEU A 1 166 ? -2.262 -4.812 12.181 1.00 85.25 166 LEU A N 1
ATOM 1336 C CA . LEU A 1 166 ? -3.197 -4.293 13.163 1.00 85.25 166 LEU A CA 1
ATOM 1337 C C . LEU A 1 166 ? -4.513 -5.080 13.160 1.00 85.25 166 LEU A C 1
ATOM 1339 O O . LEU A 1 166 ? -4.953 -5.508 14.220 1.00 85.25 166 LEU A O 1
ATOM 1343 N N . TRP A 1 167 ? -5.076 -5.358 11.982 1.00 81.31 167 TRP A N 1
ATOM 1344 C CA . TRP A 1 167 ? -6.267 -6.204 11.845 1.00 81.31 167 TRP A CA 1
ATOM 1345 C C . TRP A 1 167 ? -6.055 -7.618 12.399 1.00 81.31 167 TRP A C 1
ATOM 1347 O O . TRP A 1 167 ? -6.989 -8.214 12.916 1.00 81.31 167 TRP A O 1
ATOM 1357 N N . LEU A 1 168 ? -4.838 -8.161 12.305 1.00 80.19 168 LEU A N 1
ATOM 1358 C CA . LEU A 1 168 ? -4.502 -9.476 12.859 1.00 80.19 168 LEU A CA 1
ATOM 1359 C C . LEU A 1 168 ? -4.314 -9.454 14.389 1.00 80.19 168 LEU A C 1
ATOM 1361 O O . LEU A 1 168 ? -4.425 -10.491 15.037 1.00 80.19 168 LEU A O 1
ATOM 1365 N N . GLN A 1 169 ? -3.956 -8.297 14.955 1.00 73.81 169 GLN A N 1
ATOM 1366 C CA . GLN A 1 169 ? -3.721 -8.109 16.389 1.00 73.81 169 GLN A CA 1
ATOM 1367 C C . GLN A 1 169 ? -4.982 -7.745 17.165 1.00 73.81 169 GLN A C 1
ATOM 1369 O O . GLN A 1 169 ? -5.008 -7.954 18.378 1.00 73.81 169 GLN A O 1
ATOM 1374 N N . GLU A 1 170 ? -6.006 -7.204 16.510 1.00 62.59 170 GLU A N 1
ATOM 1375 C CA . GLU A 1 170 ? -7.334 -7.121 17.102 1.00 62.59 170 GLU A CA 1
ATOM 1376 C C . GLU A 1 170 ? -7.892 -8.549 17.167 1.00 62.59 170 GLU A C 1
ATOM 1378 O O . GLU A 1 170 ? -8.204 -9.121 16.120 1.00 62.59 170 GLU A O 1
ATOM 1383 N N . PRO A 1 171 ? -7.982 -9.186 18.356 1.00 45.41 171 PRO A N 1
ATOM 1384 C CA . PRO A 1 171 ? -8.748 -10.411 18.445 1.00 45.41 171 PRO A CA 1
ATOM 1385 C C . PRO A 1 171 ? -10.149 -10.067 17.954 1.00 45.41 171 PRO A C 1
ATOM 1387 O O . PRO A 1 171 ? -10.752 -9.084 18.397 1.00 45.41 171 PRO A O 1
ATOM 1390 N N . VAL A 1 172 ? -10.634 -10.863 17.007 1.00 47.19 172 VAL A N 1
ATOM 1391 C CA . VAL A 1 172 ? -12.052 -10.957 16.684 1.00 47.19 172 VAL A CA 1
ATOM 1392 C C . VAL A 1 172 ? -12.716 -11.520 17.944 1.00 47.19 172 VAL A C 1
ATOM 1394 O O . VAL A 1 172 ? -12.982 -12.712 18.047 1.00 47.19 172 VAL A O 1
ATOM 1397 N N . ASP A 1 173 ? -12.872 -10.669 18.957 1.00 39.69 173 ASP A N 1
ATOM 1398 C CA . ASP A 1 173 ? -13.719 -10.903 20.117 1.00 39.69 173 ASP A CA 1
ATOM 1399 C C . ASP A 1 173 ? -15.155 -10.730 19.601 1.00 39.69 173 ASP A C 1
ATOM 1401 O O . ASP A 1 173 ? -15.776 -9.678 19.765 1.00 39.69 173 ASP A O 1
ATOM 1405 N N . GLN A 1 174 ? -15.611 -11.732 18.847 1.00 33.22 174 GLN A N 1
ATOM 1406 C CA . GLN A 1 174 ? -16.991 -11.894 18.407 1.00 33.22 174 GLN A CA 1
ATOM 1407 C C . GLN A 1 174 ? -17.793 -12.635 19.475 1.00 33.22 174 GLN A C 1
ATOM 1409 O O . GLN A 1 174 ? -17.253 -13.604 20.056 1.00 33.22 174 GLN A O 1
#

Radius of gyration: 24.04 Å; chains: 1; bounding box: 56×25×83 Å

Sequence (174 aa):
EEDAKESRKTKILRLVAQVASKVKEIIGNLITTAGQVVVTILLGLTGIMLPSLTSAVYFFIFLFLCTWWSLCRTFDTLLFSCMCVLMAIFSAGHIIVLYLYQFQFFQESISPEDSLIRVFGFSPIVQINCSSTWKLTVHSDRKWYHFVNPILLLILYYTLATLIRLWLQEPVDQ

InterPro domains:
  IPR027272 Piezo family [PTHR47049] (13-169)
  IPR056769 Piezo, TM1-24 [PF24871] (6-173)

Secondary structure (DSSP, 8-state):
-HHHHHHHHHHHHHHHHHHHHHHHHHHHHHHHHHHHHHHHHHHHHHHHHS-SHHHHHHHHHHHHHHHHHHTTPPPPHHHHHHHHHHHHHHHHHHHHHHHHTTSHHHHHHS-TT-HHHHHHT----EE--TT-TT--EE-TT--THHHHHHHHHHHHHHHHHHHHHHHHHS----

pLDDT: mean 79.0, std 15.32, range [33.22, 95.06]